Protein AF-A0A3E0NFW4-F1 (afdb_monomer_lite)

Secondary structure (DSSP, 8-state):
-----------SGGGGGS--HHHHHHHHHHHHHHHHHHHHHTT--TT-HHHHHHHHHHHHHHHHHS---------

Structure (mmCIF, N/CA/C/O backbone):
data_AF-A0A3E0NFW4-F1
#
_entry.id   AF-A0A3E0NFW4-F1
#
loop_
_atom_site.group_PDB
_atom_site.id
_atom_site.type_symbol
_atom_site.label_atom_id
_atom_site.label_alt_id
_atom_site.label_comp_id
_atom_site.label_asym_id
_atom_site.label_entity_id
_atom_site.label_seq_id
_atom_site.pdbx_PDB_ins_code
_atom_site.Cartn_x
_atom_site.Cartn_y
_atom_site.Cartn_z
_atom_site.occupancy
_atom_site.B_iso_or_equiv
_atom_site.auth_seq_id
_atom_site.auth_comp_id
_atom_site.auth_asym_id
_atom_site.auth_atom_id
_atom_site.pdbx_PDB_model_num
ATOM 1 N N . MET A 1 1 ? 47.606 -33.947 -16.218 1.00 39.41 1 MET A N 1
ATOM 2 C CA . MET A 1 1 ? 46.791 -33.572 -15.040 1.00 39.41 1 MET A CA 1
ATOM 3 C C . MET A 1 1 ? 45.610 -32.745 -15.521 1.00 39.41 1 MET A C 1
ATOM 5 O O . MET A 1 1 ? 45.768 -31.566 -15.787 1.00 39.41 1 MET A O 1
ATOM 9 N N . GLY A 1 2 ? 44.460 -33.385 -15.730 1.00 56.62 2 GLY A N 1
ATOM 10 C CA . GLY A 1 2 ? 43.214 -32.720 -16.107 1.00 56.62 2 GLY A CA 1
ATOM 11 C C . GLY A 1 2 ? 42.179 -32.962 -15.018 1.00 56.62 2 GLY A C 1
ATOM 12 O O . GLY A 1 2 ? 41.853 -34.108 -14.732 1.00 56.62 2 GLY A O 1
ATOM 13 N N . ASN A 1 3 ? 41.690 -31.894 -14.397 1.00 41.97 3 ASN A N 1
ATOM 14 C CA . ASN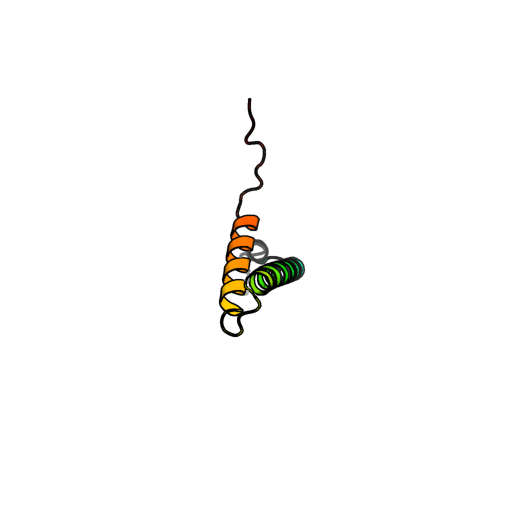 A 1 3 ? 40.503 -31.903 -13.544 1.00 41.97 3 ASN A CA 1
ATOM 15 C C . ASN A 1 3 ? 39.781 -30.581 -13.816 1.00 41.97 3 ASN A C 1
ATOM 17 O O . ASN A 1 3 ? 40.314 -29.510 -13.567 1.00 41.97 3 ASN A O 1
ATOM 21 N N . ARG A 1 4 ? 38.743 -30.642 -14.649 1.00 45.88 4 ARG A N 1
ATOM 22 C CA . ARG A 1 4 ? 37.328 -30.803 -14.274 1.00 45.88 4 ARG A CA 1
ATOM 23 C C . ARG A 1 4 ? 36.685 -29.475 -13.861 1.00 45.88 4 ARG A C 1
ATOM 25 O O . ARG A 1 4 ? 36.779 -29.055 -12.720 1.00 45.88 4 ARG A O 1
ATOM 32 N N . LYS A 1 5 ? 35.974 -28.927 -14.853 1.00 54.03 5 LYS A N 1
ATOM 33 C CA . LYS A 1 5 ? 34.608 -28.387 -14.801 1.00 54.03 5 LYS A CA 1
ATOM 34 C C . LYS A 1 5 ? 34.301 -27.389 -13.690 1.00 54.03 5 LYS A C 1
ATOM 36 O O . LYS A 1 5 ? 34.154 -27.793 -12.548 1.00 54.03 5 LYS A O 1
ATOM 41 N N . ARG A 1 6 ? 34.013 -26.155 -14.102 1.00 49.38 6 ARG A N 1
ATOM 42 C CA . ARG A 1 6 ? 32.686 -25.526 -13.972 1.00 49.38 6 ARG A CA 1
ATOM 43 C C . ARG A 1 6 ? 32.537 -24.574 -15.168 1.00 49.38 6 ARG A C 1
ATOM 45 O O . ARG A 1 6 ? 32.971 -23.436 -15.122 1.00 49.38 6 ARG A O 1
ATOM 52 N N . ASP A 1 7 ? 32.148 -25.086 -16.331 1.00 53.88 7 ASP A N 1
ATOM 53 C CA . ASP A 1 7 ? 30.783 -24.837 -16.822 1.00 53.88 7 ASP A CA 1
ATOM 54 C C . ASP A 1 7 ? 29.783 -24.518 -15.697 1.00 53.88 7 ASP A C 1
ATOM 56 O O . ASP A 1 7 ? 29.068 -25.380 -15.189 1.00 53.88 7 ASP A O 1
ATOM 60 N N . THR A 1 8 ? 29.807 -23.264 -15.251 1.00 50.44 8 THR A N 1
ATOM 61 C CA . THR A 1 8 ? 28.648 -22.609 -14.641 1.00 50.44 8 THR A CA 1
ATOM 62 C C . THR A 1 8 ? 28.051 -21.790 -15.783 1.00 50.44 8 THR A C 1
ATOM 64 O O . THR A 1 8 ? 28.425 -20.647 -16.010 1.00 50.44 8 THR A O 1
ATOM 67 N N . SER A 1 9 ? 27.369 -22.444 -16.719 1.00 43.25 9 SER A N 1
ATOM 68 C CA . SER A 1 9 ? 25.934 -22.691 -16.613 1.00 43.25 9 SER A CA 1
ATOM 69 C C . SER A 1 9 ? 25.202 -21.455 -16.086 1.00 43.25 9 SER A C 1
ATOM 71 O O . SER A 1 9 ? 25.219 -21.193 -14.889 1.00 43.25 9 SER A O 1
ATOM 73 N N . ILE A 1 10 ? 24.595 -20.712 -17.020 1.00 50.91 10 ILE A N 1
ATOM 74 C CA . ILE A 1 10 ? 23.250 -20.132 -16.890 1.00 50.91 10 ILE A CA 1
ATOM 75 C C . ILE A 1 10 ? 23.052 -19.425 -15.530 1.00 50.91 10 ILE A C 1
ATOM 77 O O . ILE A 1 10 ? 22.652 -20.051 -14.558 1.00 50.91 10 ILE A O 1
ATOM 81 N N . GLN A 1 11 ? 23.306 -18.119 -15.394 1.00 38.44 11 GLN A N 1
ATOM 82 C CA . GLN A 1 11 ? 22.276 -17.094 -15.624 1.00 38.44 11 GLN A CA 1
ATOM 83 C C . GLN A 1 11 ? 22.835 -15.674 -15.387 1.00 38.44 11 GLN A C 1
ATOM 85 O O . GLN A 1 11 ? 23.222 -15.373 -14.264 1.00 38.44 11 GLN A O 1
ATOM 90 N N . PRO A 1 12 ? 22.679 -14.740 -16.341 1.00 42.66 12 PRO A N 1
ATOM 91 C 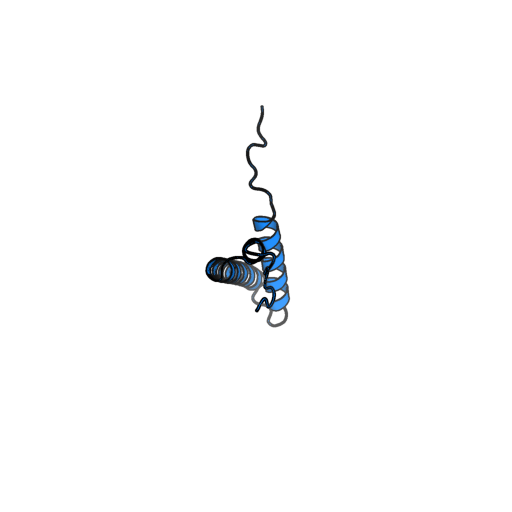CA . PRO A 1 12 ? 22.328 -13.356 -16.015 1.00 42.66 12 PRO A CA 1
ATOM 92 C C . PRO A 1 12 ? 20.808 -13.126 -16.128 1.00 42.66 12 PRO A C 1
ATOM 94 O O . PRO A 1 12 ? 20.326 -12.002 -16.127 1.00 42.66 12 PRO A O 1
ATOM 97 N N . ARG A 1 13 ? 20.010 -14.197 -16.260 1.00 46.78 13 ARG A N 1
ATOM 98 C CA . ARG A 1 13 ? 18.579 -14.094 -16.582 1.00 46.78 13 ARG A CA 1
ATOM 99 C C . ARG A 1 13 ? 17.668 -13.876 -15.365 1.00 46.78 13 ARG A C 1
ATOM 101 O O . ARG A 1 13 ? 16.533 -13.454 -15.558 1.00 46.78 13 ARG A O 1
ATOM 108 N N . LEU A 1 14 ? 18.126 -14.115 -14.134 1.00 40.38 14 LEU A N 1
ATOM 109 C CA . LEU A 1 14 ? 17.275 -13.931 -12.946 1.00 40.38 14 LEU A CA 1
ATOM 110 C C . LEU A 1 14 ? 17.119 -12.474 -12.486 1.00 40.38 14 LEU A C 1
ATOM 112 O O . LEU A 1 14 ? 16.232 -12.206 -11.684 1.00 40.38 14 LEU A O 1
ATOM 116 N N . GLU A 1 15 ? 17.883 -11.521 -13.023 1.00 45.94 15 GLU A N 1
ATOM 117 C CA . GLU A 1 15 ? 17.662 -10.095 -12.720 1.00 45.94 15 GLU A CA 1
ATOM 118 C C . GLU A 1 15 ? 16.434 -9.521 -13.442 1.00 45.94 15 GLU A C 1
ATOM 120 O O . GLU A 1 15 ? 15.900 -8.494 -13.045 1.00 45.94 15 GLU A O 1
ATOM 125 N N . SER A 1 16 ? 15.917 -10.218 -14.459 1.00 49.88 16 SER A N 1
ATOM 126 C CA . SER A 1 16 ? 14.750 -9.765 -15.233 1.00 49.88 16 SER A CA 1
ATOM 127 C C . SER A 1 16 ? 13.397 -9.922 -14.520 1.00 49.88 16 SER A C 1
ATOM 129 O O . SER A 1 16 ? 12.381 -9.479 -15.047 1.00 49.88 16 SER A O 1
ATOM 131 N N . LEU A 1 17 ? 13.365 -10.534 -13.329 1.00 51.41 17 LEU A N 1
ATOM 132 C CA . LEU A 1 17 ? 12.137 -10.769 -12.552 1.00 51.41 17 LEU A CA 1
ATOM 133 C C . LEU A 1 17 ? 12.112 -10.060 -11.195 1.00 51.41 17 LEU A C 1
ATOM 135 O O . LEU A 1 17 ? 11.091 -10.089 -10.511 1.00 51.41 17 LEU A O 1
ATOM 139 N N . LEU A 1 18 ? 13.209 -9.417 -10.805 1.00 55.66 18 LEU A N 1
ATOM 140 C CA . LEU A 1 18 ? 13.251 -8.599 -9.607 1.00 55.66 18 LEU A CA 1
ATOM 141 C C . LEU A 1 18 ? 13.181 -7.152 -10.076 1.00 55.66 18 LEU A C 1
ATOM 143 O O . LEU A 1 18 ? 14.130 -6.646 -10.668 1.00 55.66 18 LEU A O 1
ATOM 147 N N . LEU A 1 19 ? 12.055 -6.479 -9.808 1.00 62.28 19 LEU A N 1
ATOM 148 C CA . LEU A 1 19 ? 12.072 -5.019 -9.729 1.00 62.28 19 LEU A CA 1
ATOM 149 C C . LEU A 1 19 ? 13.326 -4.641 -8.930 1.00 62.28 19 LEU A C 1
ATOM 151 O O . LEU A 1 19 ? 13.572 -5.235 -7.873 1.00 62.28 19 LEU A O 1
ATOM 155 N N . THR A 1 20 ? 14.126 -3.710 -9.447 1.00 75.38 20 THR A N 1
ATOM 156 C CA . THR A 1 20 ? 15.292 -3.196 -8.720 1.00 75.38 20 THR A CA 1
ATOM 157 C C . THR A 1 20 ? 14.862 -2.775 -7.312 1.00 75.38 20 THR A C 1
ATOM 159 O O . THR A 1 20 ? 13.697 -2.436 -7.099 1.00 75.38 20 THR A O 1
ATOM 162 N N . ALA A 1 21 ? 15.768 -2.788 -6.331 1.00 76.38 21 ALA A N 1
ATOM 163 C CA . ALA A 1 21 ? 15.427 -2.357 -4.969 1.00 76.38 21 ALA A CA 1
ATOM 164 C C . ALA A 1 21 ? 14.769 -0.960 -4.958 1.00 76.38 21 ALA A C 1
ATOM 166 O O . ALA A 1 21 ? 13.819 -0.720 -4.221 1.00 76.38 21 ALA A O 1
ATOM 167 N N . GLU A 1 22 ? 15.212 -0.079 -5.857 1.00 73.88 22 GLU A N 1
ATOM 168 C CA . GLU A 1 22 ? 14.616 1.236 -6.103 1.00 73.88 22 GLU A CA 1
ATOM 169 C C . GLU A 1 22 ? 13.175 1.144 -6.617 1.00 73.88 22 GLU A C 1
ATOM 171 O O . GLU A 1 22 ? 12.292 1.833 -6.115 1.00 73.88 22 GLU A O 1
ATOM 176 N N . ALA A 1 23 ? 12.903 0.261 -7.580 1.00 76.88 23 ALA A N 1
ATOM 177 C CA . ALA A 1 23 ? 11.556 0.056 -8.089 1.00 76.88 23 ALA A CA 1
ATOM 178 C C . ALA A 1 23 ? 10.632 -0.585 -7.037 1.00 76.88 23 ALA A C 1
ATOM 180 O O . ALA A 1 23 ? 9.457 -0.234 -6.972 1.00 76.88 23 ALA A O 1
ATOM 181 N N . GLN A 1 24 ? 11.143 -1.488 -6.191 1.00 79.69 24 GLN A N 1
ATOM 182 C CA . GLN A 1 24 ? 10.382 -2.051 -5.066 1.00 79.69 24 GLN A CA 1
ATOM 183 C C . GLN A 1 24 ? 10.040 -0.976 -4.033 1.00 79.69 24 GLN A C 1
ATOM 185 O O . GLN A 1 24 ? 8.920 -0.934 -3.526 1.00 79.69 24 GLN A O 1
ATOM 190 N N . GLN A 1 25 ? 10.990 -0.086 -3.751 1.00 83.62 25 GLN A N 1
ATOM 191 C CA . GLN A 1 25 ? 10.783 1.029 -2.840 1.00 83.62 25 GLN A CA 1
ATOM 192 C C . GLN A 1 25 ? 9.743 2.014 -3.397 1.00 83.62 25 GLN A C 1
ATOM 194 O O . GLN A 1 25 ? 8.795 2.356 -2.694 1.00 83.62 25 GLN A O 1
ATOM 199 N N . ALA A 1 26 ? 9.841 2.376 -4.678 1.00 83.94 26 ALA A N 1
ATOM 200 C CA . ALA A 1 26 ? 8.854 3.225 -5.346 1.00 83.94 26 ALA A CA 1
ATOM 201 C C . ALA A 1 26 ? 7.453 2.580 -5.390 1.00 83.94 26 ALA A C 1
ATOM 203 O O . ALA A 1 26 ? 6.446 3.262 -5.204 1.00 83.94 26 ALA A O 1
ATOM 204 N N . ALA A 1 27 ? 7.375 1.260 -5.595 1.00 86.25 27 ALA A N 1
ATOM 205 C CA . ALA A 1 27 ? 6.120 0.512 -5.532 1.00 86.25 27 ALA A CA 1
ATOM 206 C C . ALA A 1 27 ? 5.481 0.603 -4.143 1.00 86.25 27 ALA A C 1
ATOM 208 O O . ALA A 1 27 ? 4.298 0.915 -4.016 1.00 86.25 27 ALA A O 1
ATOM 209 N N . LYS A 1 28 ? 6.280 0.372 -3.096 1.00 91.06 28 LYS A N 1
ATOM 210 C CA . LYS A 1 28 ? 5.839 0.445 -1.701 1.00 91.06 28 LYS A CA 1
ATOM 211 C C . LYS A 1 28 ? 5.315 1.835 -1.346 1.00 91.06 28 LYS A C 1
ATOM 213 O O . LYS A 1 28 ? 4.243 1.931 -0.759 1.00 91.06 28 LYS A O 1
ATOM 218 N N . GLU A 1 29 ? 6.032 2.888 -1.729 1.00 92.81 29 GLU A N 1
ATOM 219 C CA . GLU A 1 29 ? 5.632 4.278 -1.477 1.00 92.81 29 GLU A CA 1
ATOM 220 C C . GLU A 1 29 ? 4.298 4.626 -2.148 1.00 92.81 29 GLU A C 1
ATOM 222 O O . GLU A 1 29 ? 3.430 5.253 -1.535 1.00 92.81 29 GLU A O 1
ATOM 227 N N . GLU A 1 30 ? 4.088 4.172 -3.385 1.00 92.25 30 GLU A N 1
ATOM 228 C CA . GLU A 1 30 ? 2.836 4.428 -4.096 1.00 92.25 30 GLU A CA 1
ATOM 229 C C . GLU A 1 30 ? 1.662 3.628 -3.508 1.00 92.25 30 GLU A C 1
ATOM 231 O O . GLU A 1 30 ? 0.569 4.173 -3.329 1.00 92.25 30 GLU A O 1
ATOM 236 N N . ILE A 1 31 ? 1.886 2.364 -3.137 1.00 93.75 31 ILE A N 1
ATOM 237 C CA . ILE A 1 31 ? 0.884 1.531 -2.455 1.00 93.75 31 ILE A CA 1
ATOM 238 C C . ILE A 1 31 ? 0.506 2.147 -1.101 1.00 93.75 31 ILE A C 1
ATOM 240 O O . ILE A 1 31 ? -0.681 2.263 -0.795 1.00 93.75 31 ILE A O 1
ATOM 244 N N . GLU A 1 32 ? 1.486 2.607 -0.319 1.00 95.38 32 GLU A N 1
ATOM 245 C CA . GLU A 1 32 ? 1.276 3.306 0.956 1.00 95.38 32 GLU A CA 1
ATOM 246 C C . GLU A 1 32 ? 0.404 4.547 0.786 1.00 95.38 32 GLU A C 1
ATOM 248 O O . GLU A 1 32 ? -0.589 4.729 1.500 1.00 95.38 32 GLU A O 1
ATOM 253 N N . ARG A 1 33 ? 0.739 5.384 -0.199 1.00 95.81 33 ARG A N 1
ATOM 254 C CA . ARG A 1 33 ? -0.001 6.607 -0.507 1.00 95.81 33 ARG A CA 1
ATOM 255 C C . ARG A 1 33 ? -1.450 6.304 -0.892 1.00 95.81 33 ARG A C 1
ATOM 257 O O . ARG A 1 33 ? -2.372 6.950 -0.388 1.00 95.81 33 ARG A O 1
ATOM 264 N N . LEU A 1 34 ? -1.669 5.324 -1.769 1.00 95.62 34 LEU A N 1
ATOM 265 C CA . LEU A 1 34 ? -3.004 4.913 -2.212 1.00 95.62 34 LEU A CA 1
ATOM 266 C C . LEU A 1 34 ? -3.829 4.323 -1.062 1.00 95.62 34 LEU A C 1
ATOM 268 O O . LEU A 1 34 ? -4.999 4.683 -0.896 1.00 95.62 34 LEU A O 1
ATOM 272 N N . ALA A 1 35 ? -3.219 3.467 -0.243 1.00 96.25 35 ALA A N 1
ATOM 273 C CA . ALA A 1 35 ? -3.858 2.865 0.920 1.00 96.25 35 ALA A CA 1
ATOM 274 C C . ALA A 1 35 ? -4.291 3.933 1.931 1.00 96.25 35 ALA A C 1
ATOM 276 O O . ALA A 1 35 ? -5.438 3.920 2.384 1.00 96.25 35 ALA A O 1
ATOM 277 N N . TYR A 1 36 ? -3.410 4.896 2.227 1.00 94.56 36 TYR A N 1
ATOM 278 C CA . TYR A 1 36 ? -3.708 6.004 3.133 1.00 94.56 36 TYR A CA 1
ATOM 279 C C . TYR A 1 36 ? -4.890 6.840 2.633 1.00 94.56 36 TYR A C 1
ATOM 281 O O . TYR A 1 36 ? -5.828 7.087 3.389 1.00 94.56 36 TYR A O 1
ATOM 289 N N . LEU A 1 37 ? -4.901 7.224 1.352 1.00 95.44 37 LEU A N 1
ATOM 290 C CA . LEU A 1 37 ? -5.996 8.017 0.784 1.00 95.44 37 LEU A CA 1
ATOM 291 C C . LEU A 1 37 ? -7.337 7.277 0.836 1.00 95.44 37 LEU A C 1
ATOM 293 O O . LEU A 1 37 ? -8.370 7.889 1.111 1.00 95.44 37 LEU A O 1
ATOM 297 N N . LYS A 1 38 ? -7.344 5.966 0.579 1.00 94.94 38 LYS A N 1
ATOM 298 C CA . LYS A 1 38 ? -8.558 5.142 0.674 1.00 94.94 38 LYS A CA 1
ATOM 299 C C . LYS A 1 38 ? -9.045 5.027 2.118 1.00 94.94 38 LYS A C 1
ATOM 301 O O . LYS A 1 38 ? -10.232 5.221 2.376 1.00 94.94 38 LYS A O 1
ATOM 306 N N . TRP A 1 39 ? -8.133 4.777 3.054 1.00 95.56 39 TRP A N 1
ATOM 307 C CA . TRP A 1 39 ? -8.438 4.702 4.481 1.00 95.56 39 TRP A CA 1
ATOM 308 C C . TRP A 1 39 ? -8.966 6.032 5.034 1.00 95.56 39 TRP A C 1
ATOM 310 O O . TRP A 1 39 ? -9.964 6.055 5.755 1.00 95.56 39 TRP A O 1
ATOM 320 N N . GLU A 1 40 ? -8.356 7.151 4.644 1.00 95.69 40 GLU A N 1
ATOM 321 C CA . GLU A 1 40 ? -8.791 8.492 5.031 1.00 95.69 40 GLU A CA 1
ATOM 322 C C . GLU A 1 40 ? -10.183 8.819 4.478 1.00 95.69 40 GLU A C 1
ATOM 324 O O . GLU A 1 40 ? -11.052 9.261 5.231 1.00 95.69 40 GLU A O 1
ATOM 329 N N . ARG A 1 41 ? -10.441 8.515 3.199 1.00 94.25 41 ARG A N 1
ATOM 330 C CA . ARG A 1 41 ? -11.764 8.689 2.569 1.00 94.25 41 ARG A CA 1
ATOM 331 C C . ARG A 1 41 ? -12.855 7.835 3.210 1.00 94.25 41 ARG A C 1
ATOM 333 O O . ARG A 1 41 ? -14.012 8.238 3.212 1.00 94.25 41 ARG A O 1
ATOM 340 N N . ALA A 1 42 ? -12.496 6.678 3.758 1.00 93.44 42 ALA A N 1
ATOM 341 C CA . ALA A 1 42 ? -13.414 5.805 4.482 1.00 93.44 42 ALA A CA 1
ATOM 342 C C . ALA A 1 42 ? -13.684 6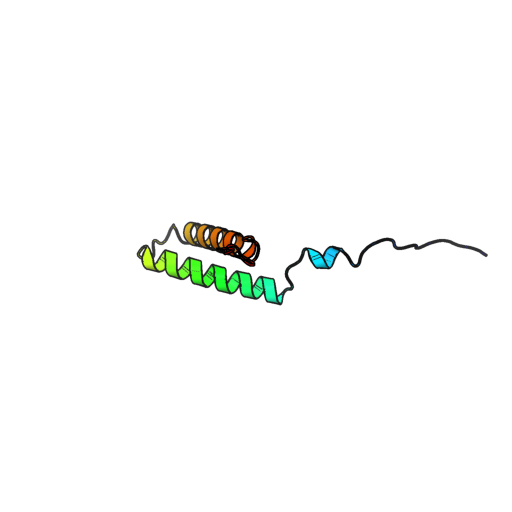.254 5.931 1.00 93.44 42 ALA A C 1
ATOM 344 O O . ALA A 1 42 ? -14.401 5.564 6.653 1.00 93.44 42 ALA A O 1
ATOM 345 N N . GLY A 1 43 ? -13.116 7.382 6.374 1.00 94.50 43 GLY A N 1
ATOM 346 C CA . GLY A 1 43 ? -13.300 7.895 7.733 1.00 94.50 43 GLY A CA 1
ATOM 347 C C . GLY A 1 43 ? -12.359 7.274 8.766 1.00 94.50 43 GLY A C 1
ATOM 348 O O . GLY A 1 43 ? -12.677 7.270 9.950 1.00 94.50 43 GLY A O 1
ATOM 349 N N . ARG A 1 44 ? -11.202 6.758 8.333 1.00 91.06 44 ARG A N 1
ATOM 350 C CA . ARG A 1 44 ? -10.154 6.185 9.195 1.00 91.06 44 ARG A CA 1
ATOM 351 C C . ARG A 1 44 ? -10.631 5.042 10.114 1.00 91.06 44 ARG A C 1
ATOM 353 O O . ARG A 1 44 ? -10.345 5.061 11.312 1.00 91.06 44 ARG A O 1
ATOM 360 N N . PRO A 1 45 ? -11.334 4.021 9.588 1.00 92.88 45 PRO A N 1
ATOM 361 C CA . PRO A 1 45 ? -11.751 2.871 10.388 1.00 92.88 45 PRO A CA 1
ATOM 362 C C . PRO A 1 45 ? -10.524 2.134 10.969 1.00 92.88 45 PRO A C 1
ATOM 364 O O . PRO A 1 45 ? -9.611 1.795 10.207 1.00 92.88 45 PRO A O 1
ATOM 367 N N . PRO A 1 46 ? -10.482 1.864 12.286 1.00 84.38 46 PRO A N 1
ATOM 368 C CA . PRO A 1 46 ? -9.302 1.299 12.948 1.00 84.38 46 PRO A CA 1
ATOM 369 C C . PRO A 1 46 ? -8.976 -0.129 12.482 1.00 84.38 46 PRO A C 1
ATOM 371 O O . PRO A 1 46 ? -7.807 -0.468 12.325 1.00 84.38 46 PRO A O 1
ATOM 374 N N . ASP A 1 47 ? -9.993 -0.928 12.149 1.00 91.25 47 ASP A N 1
ATOM 375 C CA . ASP A 1 47 ? -9.832 -2.361 11.847 1.00 91.25 47 ASP A CA 1
ATOM 376 C C . ASP A 1 47 ? -9.775 -2.684 10.345 1.00 91.25 47 ASP A C 1
ATOM 378 O O . ASP A 1 47 ? -9.831 -3.846 9.943 1.00 91.25 47 ASP A O 1
ATOM 382 N N . ALA A 1 48 ? -9.685 -1.667 9.480 1.00 88.94 48 ALA A N 1
ATOM 383 C CA . ALA A 1 48 ? -9.722 -1.860 8.026 1.00 88.94 48 ALA A CA 1
ATOM 384 C C . ALA A 1 48 ? -8.473 -1.357 7.288 1.00 88.94 48 ALA A C 1
ATOM 386 O O . ALA A 1 48 ? -8.434 -1.420 6.060 1.00 88.94 48 ALA A O 1
ATOM 387 N N . ALA A 1 49 ? -7.429 -0.916 7.998 1.00 87.81 49 ALA A N 1
ATOM 388 C CA . ALA A 1 49 ? -6.185 -0.446 7.381 1.00 87.81 49 ALA A CA 1
ATOM 389 C C . ALA A 1 49 ? -5.570 -1.491 6.425 1.00 87.81 49 ALA A C 1
ATOM 391 O O . ALA A 1 49 ? -5.230 -1.166 5.288 1.00 87.81 49 ALA A O 1
ATOM 392 N N . LEU A 1 50 ? -5.531 -2.767 6.835 1.00 92.56 50 LEU A N 1
ATOM 393 C CA . LEU A 1 50 ? -5.022 -3.864 6.002 1.00 92.56 50 LEU A CA 1
ATOM 394 C C . LEU A 1 50 ? -5.858 -4.079 4.731 1.00 92.56 50 LEU A C 1
ATOM 396 O O . LEU A 1 50 ? -5.314 -4.362 3.668 1.00 92.56 50 LEU A O 1
ATOM 400 N N . ARG A 1 51 ? -7.182 -3.912 4.813 1.00 95.56 51 ARG A N 1
ATOM 401 C CA . ARG A 1 51 ? -8.056 -4.018 3.639 1.00 95.56 51 ARG A CA 1
ATOM 402 C C . ARG A 1 51 ? -7.699 -2.954 2.599 1.00 95.56 51 ARG A C 1
ATOM 404 O O . ARG A 1 51 ? -7.617 -3.279 1.419 1.00 95.56 51 ARG A O 1
ATOM 411 N N . PHE A 1 52 ? -7.477 -1.711 3.027 1.00 94.81 52 PHE A N 1
ATOM 412 C CA . PHE A 1 52 ? -7.112 -0.625 2.112 1.00 94.81 52 PHE A CA 1
ATOM 413 C C . PHE A 1 52 ? -5.705 -0.785 1.540 1.00 94.81 52 PHE A C 1
ATOM 415 O O . PHE A 1 52 ? -5.497 -0.452 0.376 1.00 94.81 52 PHE A O 1
ATOM 422 N N . TRP A 1 53 ? -4.776 -1.354 2.313 1.00 93.19 53 TRP A N 1
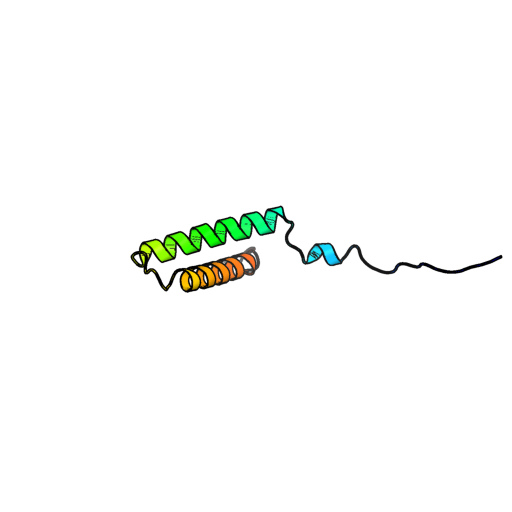ATOM 423 C CA . TRP A 1 53 ? -3.463 -1.760 1.811 1.00 93.19 53 TRP A CA 1
ATOM 424 C C . TRP A 1 53 ? -3.572 -2.766 0.662 1.00 93.19 53 TRP A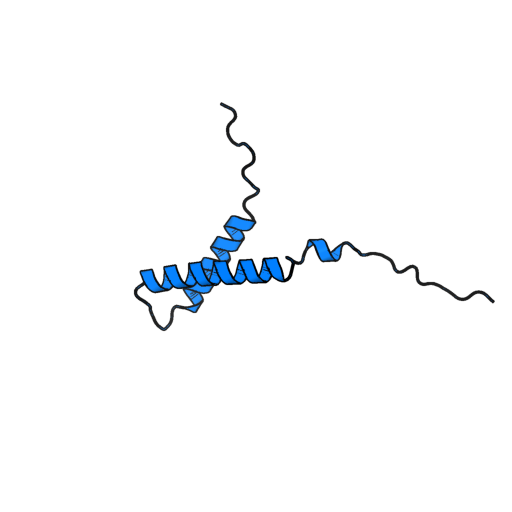 C 1
ATOM 426 O O . TRP A 1 53 ? -3.049 -2.530 -0.423 1.00 93.19 53 TRP A O 1
ATOM 436 N N . LEU A 1 54 ? -4.301 -3.865 0.874 1.00 95.00 54 LEU A N 1
ATOM 437 C CA . LEU A 1 54 ? -4.479 -4.915 -0.135 1.00 95.00 54 LEU A CA 1
ATOM 438 C C . LEU A 1 54 ? -5.210 -4.403 -1.383 1.00 95.00 54 LEU A C 1
ATOM 440 O O . LEU A 1 54 ? -4.929 -4.834 -2.499 1.00 95.00 54 LEU A O 1
ATOM 444 N N . GLU A 1 55 ? -6.160 -3.483 -1.214 1.00 95.06 55 GLU A N 1
ATOM 445 C CA . GLU A 1 55 ? -6.847 -2.842 -2.336 1.00 95.06 55 GLU A CA 1
ATOM 446 C C . GLU A 1 55 ? -5.892 -1.965 -3.159 1.00 95.06 55 GLU A C 1
ATOM 448 O O . GLU A 1 55 ? -5.882 -2.061 -4.385 1.00 95.06 55 GLU A O 1
ATOM 453 N N . ALA A 1 56 ? -5.056 -1.164 -2.495 1.00 95.69 56 ALA A N 1
ATOM 454 C CA . ALA A 1 56 ? -4.046 -0.331 -3.141 1.00 95.69 56 ALA A CA 1
ATOM 455 C C . ALA A 1 56 ? -2.979 -1.154 -3.877 1.00 95.69 56 ALA A C 1
ATOM 457 O O . ALA A 1 56 ? -2.631 -0.829 -5.009 1.00 95.69 56 ALA A O 1
ATOM 458 N N . GLU A 1 57 ? -2.503 -2.246 -3.276 1.00 93.81 57 GLU A N 1
ATOM 459 C CA . GLU A 1 57 ? -1.549 -3.161 -3.909 1.00 93.81 57 GLU A CA 1
ATOM 460 C C . GLU A 1 57 ? -2.129 -3.786 -5.183 1.00 93.81 57 GLU A C 1
ATOM 462 O O . GLU A 1 57 ? -1.485 -3.782 -6.233 1.00 93.81 57 GLU A O 1
ATOM 467 N N . ARG A 1 58 ? -3.380 -4.262 -5.132 1.00 93.25 58 ARG A N 1
ATOM 468 C CA . ARG A 1 58 ? -4.067 -4.821 -6.307 1.00 93.25 58 ARG A CA 1
ATOM 469 C C . ARG A 1 58 ? -4.242 -3.796 -7.420 1.00 93.25 58 ARG A C 1
ATOM 471 O O . ARG A 1 58 ? -4.080 -4.149 -8.587 1.00 93.25 58 ARG A O 1
ATOM 478 N N . GLU A 1 59 ? -4.577 -2.554 -7.078 1.00 91.75 59 GLU A N 1
ATOM 479 C CA . GLU A 1 59 ? -4.663 -1.465 -8.053 1.00 91.75 59 GLU A CA 1
ATOM 480 C C . GLU A 1 59 ? -3.299 -1.167 -8.668 1.00 91.75 59 GLU A C 1
ATOM 482 O O . G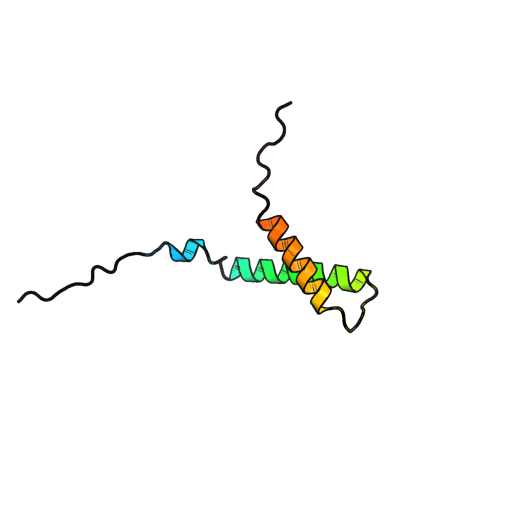LU A 1 59 ? -3.191 -1.112 -9.890 1.00 91.75 59 GLU A O 1
ATOM 487 N N . TRP A 1 60 ? -2.252 -1.040 -7.852 1.00 88.94 60 TRP A N 1
ATOM 488 C CA . TRP A 1 60 ? -0.896 -0.777 -8.328 1.00 88.94 60 TRP A CA 1
ATOM 489 C C . TRP A 1 60 ? -0.399 -1.878 -9.273 1.00 88.94 60 TRP A C 1
ATOM 491 O O . TRP A 1 60 ? 0.054 -1.581 -10.377 1.00 88.94 60 TRP A O 1
ATOM 501 N N . ILE A 1 61 ? -0.582 -3.153 -8.905 1.00 87.25 61 ILE A N 1
ATOM 502 C CA . ILE A 1 61 ? -0.264 -4.295 -9.774 1.00 87.25 61 ILE A CA 1
ATOM 503 C C . ILE A 1 61 ? -1.064 -4.210 -11.073 1.00 87.25 61 ILE A C 1
ATOM 505 O O . ILE A 1 61 ? -0.491 -4.381 -12.146 1.00 87.25 61 ILE A O 1
ATOM 509 N N . ALA A 1 62 ? -2.367 -3.921 -11.003 1.00 86.62 62 ALA A N 1
ATOM 510 C CA . ALA A 1 62 ? -3.188 -3.773 -12.197 1.00 86.62 62 ALA A CA 1
ATOM 511 C C . ALA A 1 62 ? -2.645 -2.669 -13.116 1.00 86.62 62 ALA A C 1
ATOM 513 O O . ALA A 1 62 ? -2.512 -2.924 -14.307 1.00 86.62 62 ALA A O 1
ATOM 514 N N . TYR A 1 63 ? -2.259 -1.503 -12.585 1.00 81.94 63 TYR A N 1
ATOM 515 C CA . TYR A 1 63 ? -1.651 -0.410 -13.356 1.00 81.94 63 TYR A CA 1
ATOM 516 C C . TYR A 1 63 ? -0.293 -0.777 -13.963 1.00 81.94 63 TYR A C 1
ATOM 518 O O . TYR A 1 63 ? -0.049 -0.465 -15.127 1.00 81.94 63 TYR A O 1
ATOM 526 N N . CYS A 1 64 ? 0.577 -1.454 -13.213 1.00 75.19 64 CYS A N 1
ATOM 527 C CA . CYS A 1 64 ? 1.893 -1.877 -13.694 1.00 75.19 64 CYS A CA 1
ATOM 528 C C . CYS A 1 64 ? 1.827 -3.042 -14.693 1.00 75.19 64 CYS A C 1
ATOM 530 O O . CYS A 1 64 ? 2.752 -3.215 -15.484 1.00 75.19 64 CYS A O 1
ATOM 532 N N . TYR A 1 65 ? 0.745 -3.827 -14.670 1.00 61.00 65 TYR A N 1
ATOM 533 C CA . TYR A 1 65 ? 0.512 -4.950 -15.579 1.00 61.00 65 TYR A CA 1
ATOM 534 C C . TYR A 1 65 ? -0.432 -4.612 -16.743 1.00 61.00 65 TYR A C 1
ATOM 536 O O . TYR A 1 65 ? -0.591 -5.436 -17.646 1.00 61.00 65 TYR A O 1
ATOM 544 N N . VAL A 1 66 ? -1.039 -3.415 -16.781 1.00 53.59 66 VAL A N 1
ATOM 545 C CA . VAL A 1 66 ? -1.638 -2.919 -18.027 1.00 53.59 66 VAL A CA 1
ATOM 546 C C . VAL A 1 66 ? -0.474 -2.762 -19.008 1.00 53.59 66 VAL A C 1
ATOM 548 O O . VAL A 1 66 ? 0.411 -1.943 -18.745 1.00 53.59 66 VAL A O 1
ATOM 551 N N . PRO A 1 67 ? -0.421 -3.517 -20.127 1.00 44.09 67 PRO A N 1
ATOM 552 C CA . PRO A 1 67 ? 0.576 -3.243 -21.148 1.00 44.09 67 PRO A CA 1
ATOM 553 C C . PRO A 1 67 ? 0.393 -1.777 -21.505 1.00 44.09 67 PRO A C 1
ATOM 555 O O . PRO A 1 67 ? -0.746 -1.369 -21.751 1.00 44.09 67 PRO A O 1
ATOM 558 N N . ARG A 1 68 ? 1.477 -0.984 -21.456 1.00 44.28 68 ARG A N 1
ATOM 559 C CA . ARG A 1 68 ? 1.500 0.394 -21.962 1.00 44.28 68 ARG A CA 1
ATOM 560 C C . ARG A 1 68 ? 0.554 0.418 -23.160 1.00 44.28 68 ARG A C 1
ATOM 562 O O . ARG A 1 68 ? 0.798 -0.320 -24.112 1.00 44.28 68 ARG A O 1
ATOM 569 N N . ARG A 1 69 ? -0.574 1.137 -23.060 1.00 50.12 69 ARG A N 1
ATOM 570 C CA . ARG A 1 69 ? -1.535 1.302 -24.160 1.00 50.12 69 ARG A CA 1
ATOM 571 C C . ARG A 1 69 ? -0.803 2.068 -25.262 1.00 50.12 69 ARG A C 1
ATOM 573 O O . ARG A 1 69 ? -0.980 3.269 -25.425 1.00 50.12 69 ARG A O 1
ATOM 580 N N . GLU A 1 70 ? 0.087 1.393 -25.973 1.00 50.25 70 GLU A N 1
ATOM 581 C CA . GLU A 1 70 ? 0.634 1.866 -27.224 1.00 50.25 70 GLU A CA 1
ATOM 582 C C . GLU A 1 70 ? -0.506 1.742 -28.230 1.00 50.25 70 GLU A C 1
ATOM 584 O O . GLU A 1 70 ? -0.889 0.654 -28.647 1.00 50.25 70 GLU A O 1
ATOM 589 N N . GLY A 1 71 ? -1.124 2.885 -28.528 1.00 48.72 71 GLY A N 1
ATOM 590 C CA . GLY A 1 71 ? -1.827 3.102 -29.787 1.00 48.72 71 GLY A CA 1
ATOM 591 C C . GLY A 1 71 ? -3.058 2.238 -30.058 1.00 48.72 71 GLY A C 1
ATOM 592 O O . GLY A 1 71 ? -3.195 1.723 -31.161 1.00 48.72 71 GLY A O 1
ATOM 593 N N . ALA A 1 72 ? -4.015 2.150 -29.133 1.00 46.22 72 ALA A N 1
ATOM 594 C CA . ALA A 1 72 ? -5.396 1.844 -29.523 1.00 46.22 72 ALA A CA 1
ATOM 595 C C . ALA A 1 72 ? -6.128 3.142 -29.908 1.00 46.22 72 ALA A C 1
ATOM 597 O O . ALA A 1 72 ? -6.974 3.626 -29.162 1.00 46.22 72 ALA A O 1
ATOM 598 N N . ALA A 1 73 ? -5.745 3.716 -31.050 1.00 41.81 73 ALA A N 1
ATOM 599 C CA . ALA A 1 73 ? -6.552 4.654 -31.831 1.00 41.81 73 ALA A CA 1
ATOM 600 C C . ALA A 1 73 ? -5.986 4.733 -33.261 1.00 41.81 73 ALA A C 1
ATOM 602 O O . ALA A 1 73 ? -5.337 5.699 -33.648 1.00 41.81 73 ALA A O 1
ATOM 603 N N . GLN A 1 74 ? -6.205 3.665 -34.030 1.00 48.72 74 GLN A N 1
ATOM 604 C CA . GLN A 1 74 ? -6.515 3.813 -35.449 1.00 48.72 74 GLN A CA 1
ATOM 605 C C . GLN A 1 74 ? -7.976 4.245 -35.515 1.00 48.72 74 GLN A C 1
ATOM 607 O O . GLN A 1 74 ? -8.828 3.422 -35.190 1.00 48.72 74 GLN A O 1
ATOM 612 N N . LEU A 1 75 ? -8.238 5.499 -35.880 1.00 51.50 75 LEU A N 1
ATOM 613 C CA . LEU A 1 75 ? -9.441 5.955 -36.582 1.00 51.50 75 LEU A CA 1
ATOM 614 C C . LEU A 1 75 ? -9.091 7.229 -37.353 1.00 51.50 75 LEU A C 1
ATOM 616 O O . LEU A 1 75 ? -8.543 8.155 -36.715 1.00 51.50 75 LEU A O 1
#

Sequence (75 aa):
MGNRKRDTSIQPRLESLLLTAEAQQAAKEEIERLAYLKWERAGRPPDAALRFWLEAEREWIAYCYVPRREGAAQL

Foldseek 3Di:
DDDDDDPPDDDPPVVVPDDPPVRVVVLVVQLVVQLVVVCVVVVNDPPCSVVSSVVSNVVSVVVVPPPPPDDPDDD

pLDDT: mean 73.38, std 21.15, range [38.44, 96.25]

Radius of gyration: 21.28 Å; chains: 1; bounding box: 60×42×50 Å